Protein AF-A0A0F9VF41-F1 (afdb_monomer_lite)

Secondary structure (DSSP, 8-state):
----GGGG-SSHHHHHHHHHHHHHHHHHHHHHH-----HHHHHHHHHHHHHHHHHHHHTS---HHHHHHHHHHHHHHHHTT-------------------

Organism: NCBI:txid412755

Foldseek 3Di:
DDDDLVVLDPDPVLVVVLVVLLVVLLVVVCVVVVDDPDPVSSVVLSVQLSVVCCCCCVVVVDDSVVSSVCSNVSSVCVVVVHDDDDPDPPPPPVPPPPDD

Structure (mmCIF, N/CA/C/O backbone):
data_AF-A0A0F9VF41-F1
#
_entry.id   AF-A0A0F9VF41-F1
#
loop_
_atom_site.group_PDB
_atom_site.id
_atom_site.type_symbol
_atom_site.label_atom_id
_atom_site.label_alt_id
_atom_site.label_comp_id
_atom_site.label_asym_id
_atom_site.label_entity_id
_atom_site.label_seq_id
_atom_site.pdbx_PDB_ins_code
_atom_site.Cartn_x
_atom_site.Cartn_y
_atom_site.Cartn_z
_atom_site.occupancy
_atom_site.B_iso_or_equiv
_atom_site.auth_seq_id
_atom_site.auth_comp_id
_atom_site.auth_asym_id
_atom_site.auth_atom_id
_atom_site.pdbx_PDB_model_num
ATOM 1 N N . MET A 1 1 ? 1.726 -17.490 -6.113 1.00 42.31 1 MET A N 1
ATOM 2 C CA . MET A 1 1 ? 2.723 -17.823 -5.065 1.00 42.31 1 MET A CA 1
ATOM 3 C C . MET A 1 1 ? 2.604 -16.770 -3.968 1.00 42.31 1 MET A C 1
ATOM 5 O O . MET A 1 1 ? 2.882 -15.612 -4.236 1.00 42.31 1 MET A O 1
ATOM 9 N N . THR A 1 2 ? 2.122 -17.105 -2.768 1.00 49.56 2 THR A N 1
ATOM 10 C CA . THR A 1 2 ? 1.850 -16.107 -1.712 1.00 49.56 2 THR A CA 1
ATOM 11 C C . THR A 1 2 ? 3.116 -15.822 -0.898 1.00 49.56 2 THR A C 1
ATOM 13 O O . THR A 1 2 ? 3.284 -16.314 0.214 1.00 49.56 2 THR A O 1
ATOM 16 N N . GLY A 1 3 ? 4.042 -15.053 -1.472 1.00 59.75 3 GLY A N 1
ATOM 17 C CA . GLY A 1 3 ? 5.214 -14.556 -0.750 1.00 59.75 3 GLY A CA 1
ATOM 18 C C . GLY A 1 3 ? 4.829 -13.580 0.370 1.00 59.75 3 GLY A C 1
ATOM 19 O O . GLY A 1 3 ? 3.785 -12.912 0.327 1.00 59.75 3 GLY A O 1
ATOM 20 N N . THR A 1 4 ? 5.674 -13.482 1.397 1.00 73.94 4 THR A N 1
ATOM 21 C CA . THR A 1 4 ? 5.614 -12.359 2.344 1.00 73.94 4 THR A CA 1
ATOM 22 C C . THR A 1 4 ? 5.951 -11.060 1.603 1.00 73.94 4 THR A C 1
ATOM 24 O O . THR A 1 4 ? 6.611 -11.095 0.568 1.00 73.94 4 THR A O 1
ATOM 27 N N . LEU A 1 5 ? 5.511 -9.899 2.106 1.00 74.88 5 LEU A N 1
ATOM 28 C CA . LEU A 1 5 ? 5.810 -8.604 1.466 1.00 74.88 5 LEU A CA 1
ATOM 29 C C . LEU A 1 5 ? 7.325 -8.415 1.249 1.00 74.88 5 LEU A C 1
ATOM 31 O O . LEU A 1 5 ? 7.749 -7.965 0.191 1.00 74.88 5 LEU A O 1
ATOM 35 N N . ALA A 1 6 ? 8.129 -8.853 2.221 1.00 76.44 6 ALA A N 1
ATOM 36 C CA . ALA A 1 6 ? 9.586 -8.823 2.151 1.00 76.44 6 ALA A CA 1
ATOM 37 C C . ALA A 1 6 ? 10.173 -9.742 1.063 1.00 76.44 6 ALA A C 1
ATOM 39 O O . ALA A 1 6 ? 11.227 -9.436 0.523 1.00 76.44 6 ALA A O 1
ATOM 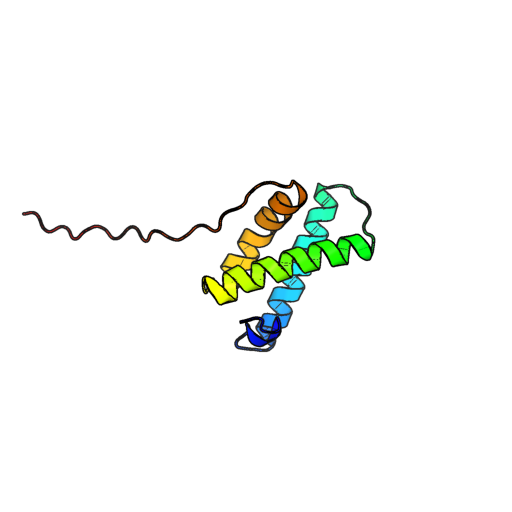40 N N . ALA A 1 7 ? 9.502 -10.843 0.711 1.00 82.50 7 ALA A N 1
ATOM 41 C CA . ALA A 1 7 ? 9.971 -11.754 -0.335 1.00 82.50 7 ALA A CA 1
ATOM 42 C C . ALA A 1 7 ? 9.851 -11.159 -1.750 1.00 82.50 7 ALA A C 1
ATOM 44 O O . ALA A 1 7 ? 10.500 -11.643 -2.671 1.00 82.50 7 ALA A O 1
ATOM 45 N N . LEU A 1 8 ? 9.036 -10.114 -1.925 1.00 79.50 8 LEU A N 1
ATOM 46 C CA . LEU A 1 8 ? 8.861 -9.407 -3.201 1.00 79.50 8 LEU A CA 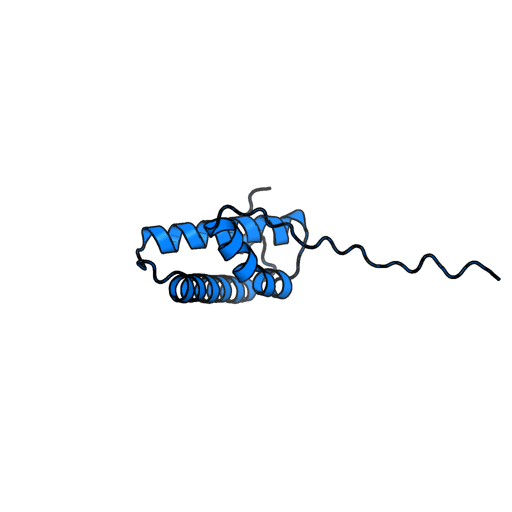1
ATOM 47 C C . LEU A 1 8 ? 9.866 -8.261 -3.398 1.00 79.50 8 LEU A C 1
ATOM 49 O O . LEU A 1 8 ? 9.768 -7.494 -4.361 1.00 79.50 8 LEU A O 1
ATOM 53 N N . MET A 1 9 ? 10.814 -8.123 -2.472 1.00 81.25 9 MET A N 1
ATOM 54 C CA . MET A 1 9 ? 11.780 -7.036 -2.429 1.00 81.25 9 MET A CA 1
ATOM 55 C C . MET A 1 9 ? 13.189 -7.570 -2.601 1.00 81.25 9 MET A C 1
ATOM 57 O O . MET A 1 9 ? 13.585 -8.542 -1.963 1.00 81.25 9 MET A O 1
ATOM 61 N N . SER A 1 10 ? 13.960 -6.895 -3.448 1.00 75.56 10 SER A N 1
ATOM 62 C CA . SER A 1 10 ? 15.331 -7.299 -3.750 1.00 75.56 10 SER A CA 1
ATOM 63 C C . SER A 1 10 ? 16.309 -6.873 -2.655 1.00 75.56 10 SER A C 1
ATOM 65 O O . SER A 1 10 ? 17.397 -7.434 -2.552 1.00 75.56 10 SER A O 1
ATOM 67 N N . ASN A 1 11 ? 15.953 -5.873 -1.839 1.00 82.94 11 ASN A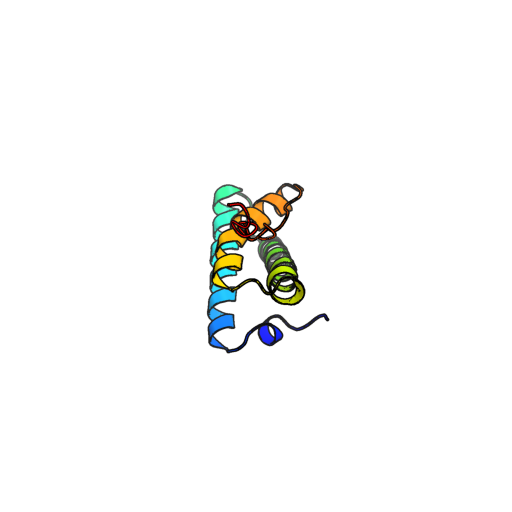 N 1
ATOM 68 C CA . ASN A 1 11 ? 16.777 -5.409 -0.729 1.00 82.94 11 ASN A CA 1
AT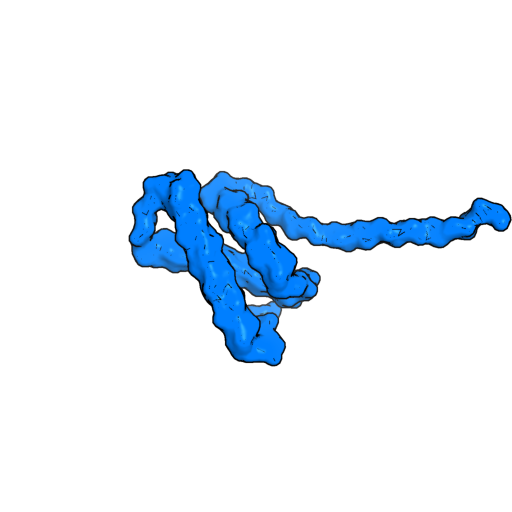OM 69 C C . ASN A 1 11 ? 15.924 -4.897 0.463 1.00 82.94 11 ASN A C 1
ATOM 71 O O . ASN A 1 11 ? 14.769 -4.513 0.282 1.00 82.94 11 ASN A O 1
ATOM 75 N N . PRO A 1 12 ? 16.483 -4.822 1.689 1.00 79.62 12 PRO A N 1
ATOM 76 C CA . PRO A 1 12 ? 15.755 -4.330 2.867 1.00 79.62 12 PRO A CA 1
ATOM 77 C C . PRO A 1 12 ? 15.337 -2.851 2.818 1.00 79.62 12 PRO A C 1
ATOM 79 O O . PRO A 1 12 ? 14.410 -2.451 3.520 1.00 79.62 12 PRO A O 1
ATOM 82 N N . ARG A 1 13 ? 16.009 -2.015 2.018 1.00 85.69 13 ARG A N 1
ATOM 83 C CA . ARG A 1 13 ? 15.672 -0.589 1.870 1.00 85.69 13 ARG A CA 1
ATOM 84 C C . ARG A 1 13 ? 14.338 -0.413 1.145 1.00 85.69 13 ARG A C 1
ATOM 86 O O . ARG A 1 13 ? 13.572 0.479 1.508 1.00 85.69 13 ARG A O 1
ATOM 93 N N . ASP A 1 14 ? 14.038 -1.285 0.190 1.00 88.69 14 ASP A N 1
ATOM 94 C CA . ASP A 1 14 ? 12.764 -1.304 -0.531 1.00 88.69 14 ASP A CA 1
ATOM 95 C C . ASP A 1 14 ? 11.584 -1.489 0.433 1.00 88.69 14 ASP A C 1
ATOM 97 O O . ASP A 1 14 ? 10.538 -0.868 0.250 1.00 88.69 14 ASP A O 1
ATOM 101 N N . LEU A 1 15 ? 11.771 -2.257 1.516 1.00 89.44 15 LEU A N 1
ATOM 102 C CA . LEU A 1 15 ? 10.747 -2.445 2.547 1.00 89.44 15 LEU A CA 1
ATOM 103 C C . LEU A 1 15 ? 10.390 -1.137 3.240 1.00 89.44 15 LEU A C 1
ATOM 105 O O . LEU A 1 15 ? 9.210 -0.812 3.357 1.00 89.44 15 LEU A O 1
ATOM 109 N N . GLY A 1 16 ? 11.396 -0.360 3.640 1.00 90.19 16 GLY A N 1
ATOM 110 C CA . GLY A 1 16 ? 11.172 0.956 4.236 1.00 90.19 16 GLY A CA 1
ATOM 111 C C . GLY A 1 16 ? 10.477 1.920 3.273 1.00 90.19 16 GLY A C 1
ATOM 112 O O . GLY A 1 16 ? 9.583 2.658 3.681 1.00 90.19 16 GLY A O 1
ATOM 113 N N . ILE A 1 17 ? 10.839 1.880 1.986 1.00 92.38 17 ILE A N 1
ATOM 114 C CA . ILE A 1 17 ? 10.220 2.714 0.946 1.00 92.38 17 ILE A CA 1
ATOM 115 C C . ILE A 1 17 ? 8.738 2.365 0.776 1.00 92.38 17 ILE A C 1
ATOM 117 O O . ILE A 1 17 ? 7.901 3.264 0.741 1.00 92.38 17 ILE A O 1
ATOM 121 N N . VAL A 1 18 ? 8.401 1.078 0.699 1.00 94.12 18 VAL A N 1
ATOM 122 C CA . VAL A 1 18 ? 7.016 0.638 0.493 1.00 94.12 18 VAL A CA 1
ATOM 123 C C . VAL A 1 18 ? 6.162 0.872 1.727 1.00 94.12 18 VAL A C 1
ATOM 125 O O . VAL A 1 18 ? 5.069 1.407 1.589 1.00 94.12 18 VAL A O 1
ATOM 128 N N . VAL A 1 19 ? 6.653 0.546 2.926 1.00 94.00 19 VAL A N 1
ATOM 129 C CA . VAL A 1 19 ? 5.905 0.799 4.167 1.00 94.00 19 VAL A CA 1
ATOM 130 C C . VAL A 1 19 ? 5.679 2.299 4.357 1.00 94.00 19 VAL A C 1
ATOM 132 O O . VAL A 1 19 ? 4.543 2.713 4.569 1.00 94.00 19 VAL A O 1
ATOM 135 N N . GLY A 1 20 ? 6.711 3.129 4.170 1.00 95.75 20 GLY A N 1
ATOM 136 C CA . GLY A 1 20 ? 6.559 4.586 4.221 1.00 95.75 20 GLY A CA 1
ATOM 137 C C . GLY A 1 20 ? 5.639 5.133 3.122 1.00 95.75 20 GLY A C 1
ATOM 138 O O . GLY A 1 20 ? 4.915 6.104 3.337 1.00 95.75 20 GLY A O 1
ATOM 139 N N . GLY A 1 21 ? 5.622 4.499 1.948 1.00 96.38 21 GLY A N 1
ATOM 140 C CA . GLY A 1 21 ? 4.656 4.778 0.888 1.00 96.38 21 GLY A CA 1
ATOM 141 C C . GLY A 1 21 ? 3.224 4.456 1.317 1.00 96.38 21 GLY A C 1
ATOM 142 O O . GLY A 1 21 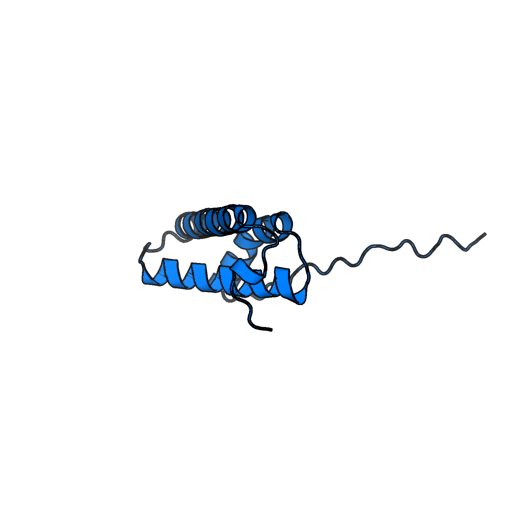? 2.346 5.305 1.193 1.00 96.38 21 GLY A O 1
ATOM 143 N N . PHE A 1 22 ? 2.994 3.270 1.885 1.00 97.25 22 PHE A N 1
ATOM 144 C CA . PHE A 1 22 ? 1.683 2.844 2.378 1.00 97.25 22 PHE A CA 1
ATOM 145 C C . PHE A 1 22 ? 1.167 3.785 3.457 1.00 97.25 22 PHE A C 1
ATOM 147 O O . PHE A 1 22 ? 0.027 4.230 3.367 1.00 97.25 22 PHE A O 1
ATOM 154 N N . GLU A 1 23 ? 2.004 4.137 4.432 1.00 96.88 23 GLU A N 1
ATOM 155 C CA . GLU A 1 23 ? 1.652 5.097 5.478 1.00 96.88 23 GLU A CA 1
ATOM 156 C C . GLU A 1 23 ? 1.161 6.414 4.872 1.00 96.88 23 GLU A C 1
ATOM 158 O O . GLU A 1 23 ? 0.053 6.852 5.179 1.00 96.88 23 GLU A O 1
ATOM 163 N N . ARG A 1 24 ? 1.924 7.014 3.947 1.00 96.69 24 ARG A N 1
ATOM 164 C CA . ARG A 1 24 ? 1.532 8.271 3.284 1.00 96.69 24 ARG A CA 1
ATOM 165 C C . ARG A 1 24 ? 0.195 8.158 2.558 1.00 96.69 24 ARG A C 1
ATOM 167 O O . ARG A 1 24 ? -0.633 9.056 2.684 1.00 96.69 24 ARG A O 1
ATOM 174 N N . VAL A 1 25 ? -0.024 7.072 1.817 1.00 97.00 25 VAL A N 1
ATOM 175 C CA . VAL A 1 25 ? -1.269 6.856 1.066 1.00 97.00 25 VAL A CA 1
ATOM 176 C C . VAL A 1 25 ? -2.459 6.666 2.006 1.00 97.00 25 VAL A C 1
ATOM 178 O O . VAL A 1 25 ? -3.501 7.296 1.824 1.00 97.00 25 VAL A O 1
ATOM 181 N N . ILE A 1 26 ? -2.298 5.856 3.052 1.00 96.44 26 ILE A N 1
ATOM 182 C CA . ILE A 1 26 ? -3.342 5.593 4.044 1.00 96.44 26 ILE A CA 1
ATOM 183 C C . ILE A 1 26 ? -3.702 6.885 4.783 1.00 96.44 26 ILE A C 1
ATOM 185 O O . ILE A 1 26 ? -4.875 7.252 4.823 1.00 96.44 26 ILE A O 1
ATOM 189 N N . PHE A 1 27 ? -2.723 7.628 5.303 1.00 94.81 27 PHE A N 1
ATOM 190 C CA . PHE A 1 27 ? -2.994 8.910 5.959 1.00 94.81 27 PHE A CA 1
ATOM 191 C C . PHE A 1 27 ? -3.634 9.924 5.005 1.00 94.81 27 PHE A C 1
ATOM 193 O O . PHE A 1 27 ? -4.608 10.576 5.380 1.00 94.81 27 PHE A O 1
ATOM 200 N N . GLY A 1 28 ? -3.157 10.005 3.759 1.00 94.75 28 GLY A N 1
ATOM 201 C CA . GLY A 1 28 ? -3.751 10.854 2.725 1.00 94.75 28 GLY A CA 1
ATOM 202 C C . GLY A 1 28 ? -5.224 10.529 2.467 1.00 94.75 28 GLY A C 1
ATOM 203 O O . GLY A 1 28 ? -6.052 11.432 2.378 1.00 94.75 28 GLY A O 1
ATOM 204 N N . SER A 1 29 ? -5.580 9.243 2.432 1.00 95.31 29 SER A N 1
ATOM 205 C CA . SER A 1 29 ? -6.965 8.816 2.209 1.00 95.31 29 SER A CA 1
ATOM 206 C C . SER A 1 29 ? -7.914 9.230 3.342 1.00 95.31 29 SER A C 1
ATOM 208 O O . SER A 1 29 ? -9.047 9.615 3.077 1.00 95.31 29 SER A O 1
ATOM 210 N N . PHE A 1 30 ? -7.465 9.244 4.602 1.00 95.25 30 PHE A N 1
ATOM 211 C CA . PHE A 1 30 ? -8.304 9.720 5.711 1.00 95.25 30 PHE A CA 1
ATOM 212 C C . PHE A 1 30 ? -8.579 11.226 5.652 1.00 95.25 30 PHE A C 1
ATOM 214 O O . PHE A 1 30 ? -9.647 11.661 6.078 1.00 95.25 30 PHE A O 1
ATOM 221 N N . ILE A 1 31 ? -7.639 12.018 5.122 1.00 91.62 31 ILE A N 1
ATOM 222 C CA . ILE A 1 31 ? -7.830 13.465 4.930 1.00 91.62 31 ILE A CA 1
ATOM 223 C C . ILE A 1 31 ? -8.955 13.718 3.919 1.00 91.62 31 ILE A C 1
ATOM 225 O O . ILE A 1 31 ? -9.780 14.604 4.129 1.00 91.62 31 ILE A O 1
ATOM 229 N N . VAL A 1 32 ? -8.999 12.922 2.847 1.00 90.19 32 VAL A N 1
ATOM 230 C CA . VAL A 1 32 ? -10.025 13.022 1.800 1.00 90.19 32 VAL A CA 1
ATOM 231 C C . VAL A 1 32 ? -11.386 12.545 2.305 1.00 90.19 32 VAL A C 1
ATOM 233 O O . VAL A 1 32 ? -12.388 13.220 2.093 1.00 90.19 32 VAL A O 1
ATOM 236 N N . ASP A 1 33 ? -11.424 11.411 3.004 1.00 89.00 33 ASP A N 1
ATOM 237 C CA . ASP A 1 33 ? -12.682 10.781 3.419 1.00 89.00 33 ASP A CA 1
ATOM 238 C C . ASP A 1 33 ? -13.338 11.466 4.626 1.00 89.00 33 ASP A C 1
ATOM 240 O O . ASP A 1 33 ? -14.506 11.212 4.911 1.00 89.00 33 ASP A O 1
ATOM 244 N N . GLN A 1 34 ? -12.577 12.269 5.383 1.00 87.62 34 GLN A N 1
ATOM 245 C CA . GLN A 1 34 ? -12.980 12.846 6.676 1.00 87.62 34 GLN A CA 1
ATOM 246 C C . GLN A 1 34 ? -13.498 11.799 7.689 1.00 87.62 34 GLN A C 1
ATOM 248 O O . GLN A 1 34 ? -14.237 12.117 8.621 1.00 87.62 34 GLN A O 1
ATOM 253 N N . GLY A 1 35 ? -13.108 10.532 7.510 1.00 81.19 35 GLY A N 1
ATOM 254 C CA . GLY A 1 35 ? -13.537 9.403 8.331 1.00 81.19 35 GLY A CA 1
ATOM 255 C C . GLY A 1 35 ? -12.701 9.211 9.605 1.00 81.19 35 GLY A C 1
ATOM 256 O O . GLY A 1 35 ? -11.604 9.761 9.736 1.00 81.19 35 GLY A O 1
ATOM 257 N N . PRO A 1 36 ? -13.184 8.394 10.560 1.00 85.69 36 PRO A N 1
ATOM 258 C CA . PRO A 1 36 ? -12.481 8.148 11.814 1.00 85.69 36 PRO A CA 1
ATOM 259 C C . PRO A 1 36 ? -11.214 7.304 11.603 1.00 85.69 36 PRO A C 1
ATOM 261 O O . PRO A 1 36 ? -11.256 6.201 11.055 1.00 85.69 36 PRO A O 1
ATOM 264 N N . GLN A 1 37 ? -10.083 7.791 12.118 1.00 93.12 37 GLN A N 1
ATOM 265 C CA . GLN A 1 37 ? -8.792 7.093 12.089 1.00 93.12 37 GLN A CA 1
ATOM 266 C C . GLN A 1 37 ? -8.704 6.043 13.205 1.00 93.12 37 GLN A C 1
ATOM 268 O O . GLN A 1 37 ? -8.006 6.212 14.203 1.00 93.12 37 GLN A O 1
ATOM 273 N N . THR A 1 38 ? -9.457 4.953 13.062 1.00 95.88 38 THR A N 1
ATOM 274 C CA . THR A 1 38 ? -9.393 3.823 13.999 1.00 95.88 38 THR A CA 1
ATOM 275 C C . THR A 1 38 ? -8.326 2.816 13.579 1.00 95.88 38 THR A C 1
ATOM 277 O O . THR A 1 38 ? -7.998 2.688 12.400 1.00 95.88 38 THR A O 1
ATOM 280 N N . MET A 1 39 ? -7.829 2.026 14.535 1.00 95.56 39 MET A N 1
ATOM 281 C CA . MET A 1 39 ? -6.900 0.928 14.241 1.00 95.56 39 MET A CA 1
ATOM 282 C C . MET A 1 39 ? -7.495 -0.089 13.251 1.00 95.56 39 MET A C 1
ATOM 284 O O . MET A 1 39 ? -6.776 -0.630 12.414 1.00 95.56 39 MET A O 1
ATOM 288 N N . ALA A 1 40 ? -8.811 -0.321 13.317 1.00 96.00 40 ALA A N 1
ATOM 289 C CA . ALA A 1 40 ? -9.511 -1.215 12.399 1.00 96.00 40 ALA A CA 1
ATOM 290 C C . ALA A 1 40 ? -9.462 -0.698 10.951 1.00 96.00 40 ALA A C 1
ATOM 292 O O . ALA A 1 40 ? -9.094 -1.451 10.051 1.00 96.00 40 ALA A O 1
ATOM 293 N N . GLU A 1 41 ? -9.739 0.591 10.731 1.00 95.62 41 GLU A N 1
ATOM 294 C CA . GLU A 1 41 ? -9.694 1.177 9.385 1.00 95.62 41 GLU A CA 1
ATOM 295 C C . GLU A 1 41 ? -8.270 1.303 8.843 1.00 95.62 41 GLU A C 1
ATOM 297 O O . GLU A 1 41 ? -8.038 1.047 7.662 1.00 95.62 41 GLU A O 1
ATOM 302 N N . ILE A 1 42 ? -7.297 1.637 9.695 1.00 96.62 42 ILE A N 1
ATOM 303 C CA . ILE A 1 42 ? -5.882 1.660 9.298 1.00 96.62 42 ILE A CA 1
ATOM 304 C C . ILE A 1 42 ? -5.458 0.268 8.820 1.00 96.62 42 ILE A C 1
ATOM 306 O O . ILE A 1 42 ? -4.880 0.137 7.740 1.00 96.62 42 ILE A O 1
ATOM 310 N N . LYS A 1 43 ? -5.801 -0.778 9.583 1.00 96.69 43 LYS A N 1
ATOM 311 C CA . LYS A 1 43 ? -5.507 -2.167 9.221 1.00 96.69 43 LYS A CA 1
ATOM 312 C C . LYS A 1 43 ? -6.173 -2.560 7.899 1.00 96.69 43 LYS A C 1
ATOM 314 O O . LYS A 1 43 ? -5.494 -3.092 7.027 1.00 96.69 43 LYS A O 1
ATOM 319 N N . ARG A 1 44 ? -7.457 -2.237 7.718 1.00 96.38 44 ARG A N 1
ATOM 320 C CA . ARG A 1 44 ? -8.201 -2.511 6.478 1.00 96.38 44 ARG A CA 1
ATOM 321 C C . ARG A 1 44 ? -7.534 -1.869 5.256 1.00 96.38 44 ARG A C 1
ATOM 323 O O . ARG A 1 44 ? -7.298 -2.546 4.260 1.00 96.38 44 ARG A O 1
ATOM 330 N N . ARG A 1 45 ? -7.183 -0.579 5.324 1.00 97.19 45 ARG A N 1
ATOM 331 C CA . ARG A 1 45 ? -6.515 0.129 4.213 1.00 97.19 45 ARG A CA 1
ATOM 332 C C . ARG A 1 45 ? -5.113 -0.422 3.947 1.00 97.19 45 ARG A C 1
ATOM 334 O O . ARG A 1 45 ? -4.714 -0.550 2.793 1.00 97.19 45 ARG A O 1
ATOM 341 N N . PHE A 1 46 ? -4.387 -0.818 4.991 1.00 96.50 46 PHE A N 1
ATOM 342 C CA . PHE A 1 46 ? -3.085 -1.473 4.850 1.00 96.50 46 PHE A CA 1
ATOM 343 C C . PHE A 1 46 ? -3.181 -2.838 4.155 1.00 96.50 46 PHE A C 1
ATOM 345 O O . PHE A 1 46 ? -2.346 -3.163 3.307 1.00 96.50 46 PHE A O 1
ATOM 352 N N . GLU A 1 47 ? -4.204 -3.633 4.474 1.00 95.94 47 GLU A N 1
ATOM 353 C CA . GLU A 1 47 ? -4.475 -4.915 3.815 1.00 95.94 47 GLU A CA 1
ATOM 354 C C . GLU A 1 47 ? -4.804 -4.727 2.328 1.00 95.94 47 GLU A C 1
ATOM 356 O O . GLU A 1 47 ? -4.259 -5.456 1.498 1.00 95.94 47 GLU A O 1
ATOM 361 N N . ILE A 1 48 ? -5.598 -3.705 1.982 1.00 96.38 48 ILE A N 1
ATOM 362 C CA . ILE A 1 48 ? -5.884 -3.316 0.590 1.00 96.38 48 ILE A CA 1
ATOM 363 C C . ILE A 1 48 ? -4.584 -2.988 -0.158 1.00 96.38 48 ILE A C 1
ATOM 365 O O . ILE A 1 48 ? -4.302 -3.593 -1.194 1.00 96.38 48 ILE A O 1
ATOM 369 N N . CYS A 1 49 ? -3.755 -2.091 0.392 1.00 97.12 49 CYS A N 1
ATOM 370 C CA . CYS A 1 49 ? -2.471 -1.710 -0.205 1.00 97.12 49 CYS A CA 1
ATOM 371 C C . CYS A 1 49 ? -1.524 -2.910 -0.362 1.00 97.12 49 CYS A C 1
ATOM 373 O O . CYS A 1 49 ? -0.851 -3.060 -1.380 1.00 97.12 49 CYS A O 1
ATOM 375 N N . THR A 1 50 ? -1.489 -3.801 0.631 1.00 95.62 50 THR A N 1
ATOM 376 C CA . THR A 1 50 ? -0.653 -5.007 0.595 1.00 95.62 50 THR A CA 1
ATOM 377 C C . THR A 1 50 ? -1.119 -5.983 -0.481 1.00 95.62 50 THR A C 1
ATOM 379 O O . THR A 1 50 ? -0.281 -6.571 -1.165 1.00 95.62 50 THR A O 1
ATOM 382 N N . ARG A 1 51 ? -2.436 -6.177 -0.631 1.00 94.50 51 ARG A N 1
ATOM 383 C CA . ARG A 1 51 ? -3.014 -7.082 -1.631 1.00 94.50 51 ARG A CA 1
ATOM 384 C C . ARG A 1 51 ? -2.617 -6.652 -3.039 1.00 94.50 51 ARG A C 1
ATOM 386 O O . ARG A 1 51 ? -1.991 -7.440 -3.741 1.00 94.50 51 ARG A O 1
ATOM 393 N N . ILE A 1 52 ? -2.892 -5.400 -3.404 1.00 94.31 52 ILE A N 1
ATOM 394 C CA . ILE A 1 52 ? -2.581 -4.903 -4.749 1.00 94.31 52 ILE A CA 1
ATOM 395 C C . ILE A 1 52 ? -1.082 -4.831 -5.010 1.00 94.31 52 ILE A C 1
ATOM 397 O O . ILE A 1 52 ? -0.629 -5.135 -6.105 1.00 94.31 52 ILE A O 1
ATOM 401 N N . PHE A 1 53 ? -0.272 -4.496 -4.002 1.00 94.38 53 PHE A N 1
ATOM 402 C CA . PHE A 1 53 ? 1.175 -4.484 -4.172 1.00 94.38 53 PHE A CA 1
ATOM 403 C C . PHE A 1 53 ? 1.698 -5.866 -4.568 1.00 94.38 53 PHE A C 1
ATOM 405 O O . PHE A 1 53 ? 2.556 -5.965 -5.441 1.00 94.38 53 PHE A O 1
ATOM 412 N N . LYS A 1 54 ? 1.179 -6.934 -3.947 1.00 92.31 54 LYS A N 1
ATOM 413 C CA . LYS A 1 54 ? 1.574 -8.307 -4.283 1.00 92.31 54 LYS A CA 1
ATOM 414 C C . LYS A 1 54 ? 1.212 -8.671 -5.716 1.00 92.31 54 LYS A C 1
ATOM 416 O O . LYS A 1 54 ? 2.032 -9.289 -6.379 1.00 92.31 54 LYS A O 1
ATOM 421 N N . GLU A 1 55 ? 0.040 -8.263 -6.177 1.00 91.31 55 GLU A N 1
ATOM 422 C CA . GLU A 1 55 ? -0.419 -8.486 -7.549 1.00 91.31 55 GLU A CA 1
ATOM 423 C C . GLU A 1 55 ? 0.439 -7.702 -8.555 1.00 91.31 55 GLU A C 1
ATOM 425 O O . GLU A 1 55 ? 1.081 -8.280 -9.429 1.00 91.31 55 GLU A O 1
ATOM 430 N N . LEU A 1 56 ? 0.578 -6.386 -8.371 1.00 92.31 56 LEU A N 1
ATOM 431 C CA . LEU A 1 56 ? 1.346 -5.539 -9.286 1.00 92.31 56 LEU A CA 1
ATOM 432 C C . LEU A 1 56 ? 2.832 -5.910 -9.321 1.00 92.31 56 LEU A C 1
ATOM 434 O O . LEU A 1 56 ? 3.451 -5.880 -10.383 1.00 92.31 56 LEU A O 1
ATOM 438 N N . ARG A 1 57 ? 3.427 -6.240 -8.168 1.00 91.75 57 ARG A N 1
ATOM 439 C CA . ARG A 1 57 ? 4.851 -6.582 -8.082 1.00 91.75 57 ARG A CA 1
ATOM 440 C C . ARG A 1 57 ? 5.129 -8.033 -8.453 1.00 91.75 57 ARG A C 1
ATOM 442 O O . ARG A 1 57 ? 6.146 -8.298 -9.080 1.00 91.75 57 ARG A O 1
ATOM 449 N N . GLY A 1 58 ? 4.286 -8.956 -8.005 1.00 87.75 58 GLY A N 1
ATOM 450 C CA . GLY A 1 58 ? 4.487 -10.392 -8.171 1.00 87.75 58 GLY A CA 1
ATOM 451 C C . GLY A 1 58 ? 4.017 -10.911 -9.523 1.00 87.75 58 GLY A C 1
ATOM 452 O O . GLY A 1 58 ? 4.727 -11.708 -10.130 1.00 87.75 58 GLY A O 1
ATOM 453 N N . ASP A 1 59 ? 2.864 -10.440 -10.000 1.00 87.19 59 ASP A N 1
ATOM 454 C CA . ASP A 1 59 ? 2.230 -10.975 -11.207 1.00 87.19 59 ASP A CA 1
ATOM 455 C C . ASP A 1 59 ? 2.525 -10.107 -12.441 1.00 87.19 59 ASP A C 1
ATOM 457 O O . ASP A 1 59 ? 2.735 -10.640 -13.529 1.00 87.19 59 ASP A O 1
ATOM 461 N N . LEU A 1 60 ? 2.604 -8.778 -12.280 1.00 88.00 60 LEU A N 1
ATOM 462 C CA . LEU A 1 60 ? 2.854 -7.842 -13.391 1.00 88.00 60 LEU A CA 1
ATOM 463 C C . LEU A 1 60 ? 4.286 -7.280 -13.449 1.00 88.00 60 LEU A C 1
ATOM 465 O O . LEU A 1 60 ? 4.592 -6.498 -14.351 1.00 88.00 60 LEU A O 1
ATOM 469 N N . ASP A 1 61 ? 5.146 -7.632 -12.487 1.00 88.81 61 ASP A N 1
ATOM 470 C CA . ASP A 1 61 ? 6.519 -7.119 -12.322 1.00 88.81 61 ASP A CA 1
ATOM 471 C C . ASP A 1 61 ? 6.638 -5.585 -12.445 1.00 88.81 61 ASP A C 1
ATOM 473 O O . ASP A 1 61 ? 7.579 -5.023 -13.011 1.00 88.81 61 ASP A O 1
ATOM 477 N N . TRP A 1 62 ? 5.663 -4.852 -11.903 1.00 91.06 62 TRP A N 1
ATOM 478 C CA . TRP A 1 62 ? 5.759 -3.399 -11.859 1.00 91.06 62 TRP A CA 1
ATOM 479 C C . TRP A 1 62 ? 6.915 -2.964 -10.952 1.00 91.06 62 TRP A C 1
ATOM 481 O O . TRP A 1 62 ? 7.175 -3.538 -9.889 1.00 91.06 62 TRP A O 1
ATOM 491 N N . GLY A 1 63 ? 7.609 -1.900 -11.359 1.00 91.12 63 GLY A N 1
ATOM 492 C CA . GLY A 1 63 ? 8.615 -1.251 -10.523 1.00 91.12 63 GLY A CA 1
ATOM 493 C C . GLY A 1 63 ? 7.983 -0.544 -9.320 1.00 91.12 63 GLY A C 1
ATOM 494 O O . GLY A 1 63 ? 6.871 -0.024 -9.413 1.00 91.12 63 GLY A O 1
ATOM 495 N N . LEU A 1 64 ? 8.717 -0.469 -8.204 1.00 92.75 64 LEU A N 1
ATOM 496 C CA . LEU A 1 64 ? 8.218 0.085 -6.936 1.00 92.75 64 LEU A CA 1
ATOM 497 C C . LEU A 1 64 ? 7.650 1.501 -7.078 1.00 92.75 64 LEU A C 1
ATOM 499 O O . LEU A 1 64 ? 6.552 1.758 -6.599 1.00 92.75 64 LEU A O 1
ATOM 503 N N . GLN A 1 65 ? 8.363 2.397 -7.770 1.00 92.50 65 GLN A N 1
ATOM 504 C CA . GLN A 1 65 ? 7.902 3.774 -7.970 1.00 92.50 65 GLN A CA 1
ATOM 505 C C . GLN A 1 65 ? 6.550 3.809 -8.689 1.00 92.50 65 GLN A C 1
ATOM 507 O O . GLN A 1 65 ? 5.623 4.449 -8.212 1.00 92.50 65 GLN A O 1
ATOM 512 N N . ARG A 1 66 ? 6.408 3.030 -9.772 1.00 93.69 66 ARG A N 1
ATOM 513 C CA . ARG A 1 66 ? 5.157 2.939 -10.532 1.00 93.69 66 ARG A CA 1
ATOM 514 C C . ARG A 1 66 ? 4.004 2.475 -9.646 1.00 93.69 66 ARG A C 1
ATOM 516 O O . ARG A 1 66 ? 2.924 3.048 -9.719 1.00 93.69 66 ARG A O 1
ATOM 523 N N . ILE A 1 67 ? 4.229 1.455 -8.818 1.00 94.75 67 ILE A N 1
ATOM 524 C CA . ILE A 1 67 ? 3.212 0.956 -7.885 1.00 94.75 67 ILE A CA 1
ATOM 525 C C . ILE A 1 67 ? 2.804 2.060 -6.907 1.00 94.75 67 ILE A C 1
ATOM 527 O O . ILE A 1 67 ? 1.616 2.325 -6.749 1.00 94.75 67 ILE A O 1
ATOM 531 N N . LEU A 1 68 ? 3.778 2.724 -6.280 1.00 95.50 68 LEU A N 1
ATOM 532 C CA . LEU A 1 68 ? 3.519 3.774 -5.295 1.00 95.50 68 LEU A CA 1
ATOM 533 C C . LEU A 1 68 ? 2.794 4.985 -5.895 1.00 95.50 68 LEU A C 1
ATOM 535 O O . LEU A 1 68 ? 1.940 5.554 -5.221 1.00 95.50 68 LEU A O 1
ATOM 539 N N . ASP A 1 69 ? 3.072 5.331 -7.153 1.00 94.62 69 ASP A N 1
ATOM 540 C CA . ASP A 1 69 ? 2.387 6.417 -7.862 1.00 94.62 69 ASP A CA 1
ATOM 541 C C . ASP A 1 69 ? 0.900 6.099 -8.123 1.00 94.62 69 ASP A C 1
ATOM 543 O O . ASP A 1 69 ? 0.066 7.002 -8.125 1.00 94.62 69 ASP A O 1
ATOM 547 N N . HIS A 1 70 ? 0.546 4.820 -8.309 1.00 94.94 70 HIS A N 1
ATOM 548 C CA . HIS A 1 70 ? -0.832 4.388 -8.602 1.00 94.94 70 HIS A CA 1
ATOM 549 C C . HIS A 1 70 ? -1.626 3.989 -7.351 1.00 94.94 70 HIS A C 1
ATOM 551 O O . HIS A 1 70 ? -2.858 3.955 -7.378 1.00 94.94 70 HIS A O 1
ATOM 557 N N . LEU A 1 71 ? -0.941 3.716 -6.240 1.00 95.31 71 LEU A N 1
ATOM 558 C CA . LEU A 1 71 ? -1.552 3.231 -5.006 1.00 95.31 71 LEU A CA 1
ATOM 559 C C . LEU A 1 71 ? -2.654 4.151 -4.432 1.00 95.31 71 LEU A C 1
ATOM 561 O O . LEU A 1 71 ? -3.660 3.609 -3.974 1.00 95.31 71 LEU A O 1
ATOM 565 N N . PRO A 1 72 ? -2.547 5.501 -4.466 1.00 95.56 72 PRO A N 1
ATOM 566 C CA . PRO A 1 72 ? -3.633 6.376 -4.018 1.00 95.56 72 PRO A CA 1
ATOM 567 C C . PRO A 1 72 ? -4.920 6.208 -4.827 1.00 95.56 72 PRO A C 1
ATOM 569 O O . PRO A 1 72 ? -6.003 6.129 -4.248 1.00 95.56 72 PRO A O 1
ATOM 572 N N . ALA A 1 73 ? -4.799 6.138 -6.156 1.00 93.81 73 ALA A N 1
ATOM 573 C CA . ALA A 1 73 ? -5.941 5.988 -7.051 1.00 93.81 73 ALA A CA 1
ATOM 574 C C . ALA A 1 73 ? -6.612 4.625 -6.849 1.00 93.81 73 ALA A C 1
ATOM 576 O O . ALA A 1 73 ? -7.832 4.556 -6.721 1.00 93.81 73 ALA A O 1
ATOM 577 N N . TYR A 1 74 ? -5.807 3.567 -6.729 1.00 95.44 74 TYR A N 1
ATOM 578 C CA . TYR A 1 74 ? -6.304 2.231 -6.424 1.00 95.44 74 TYR A CA 1
ATOM 579 C C . TYR A 1 74 ? -7.031 2.174 -5.075 1.00 95.44 74 TYR A C 1
ATOM 581 O O . TYR A 1 74 ? -8.161 1.698 -5.004 1.00 95.44 74 TYR A O 1
ATOM 589 N N . LEU A 1 75 ? -6.411 2.684 -4.000 1.00 96.12 75 LEU A N 1
ATOM 590 C CA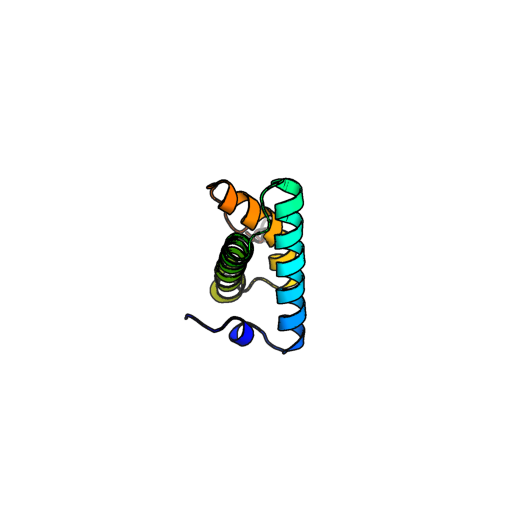 . LEU A 1 75 ? -7.025 2.664 -2.671 1.00 96.12 75 LEU A CA 1
ATOM 591 C C . LEU A 1 75 ? -8.365 3.403 -2.685 1.00 96.12 75 LEU A C 1
ATOM 593 O O . LEU A 1 75 ? -9.321 2.935 -2.073 1.00 96.12 75 LEU A O 1
ATOM 597 N N . ARG A 1 76 ? -8.452 4.535 -3.392 1.00 94.94 76 ARG A N 1
ATOM 598 C CA . ARG A 1 76 ? -9.706 5.276 -3.512 1.00 94.94 76 ARG A CA 1
ATOM 599 C C . ARG A 1 76 ? -10.774 4.483 -4.268 1.00 94.94 76 ARG A C 1
ATOM 601 O O . ARG A 1 76 ? -11.892 4.397 -3.774 1.00 94.94 76 ARG A O 1
ATOM 608 N N . ALA A 1 77 ? -10.426 3.879 -5.404 1.00 94.75 77 ALA A N 1
ATOM 609 C CA . ALA A 1 77 ? -11.350 3.049 -6.174 1.00 94.75 77 ALA A CA 1
ATOM 610 C C . ALA A 1 77 ? -11.891 1.874 -5.341 1.00 94.75 77 ALA A C 1
ATOM 612 O O . ALA A 1 77 ? -13.101 1.683 -5.270 1.00 94.75 77 ALA A O 1
ATOM 613 N N . GLU A 1 78 ? -11.020 1.165 -4.618 1.00 95.38 78 GLU A N 1
ATOM 614 C CA . GLU A 1 78 ? -11.416 0.055 -3.744 1.00 95.38 78 GLU A CA 1
ATOM 615 C C . GLU A 1 78 ? -12.344 0.513 -2.605 1.00 95.38 78 GLU A C 1
ATOM 617 O O . GLU A 1 78 ? -13.329 -0.156 -2.291 1.00 95.38 78 GLU A O 1
ATOM 622 N N . LEU A 1 79 ? -12.050 1.658 -1.975 1.00 94.00 79 LEU A N 1
ATOM 623 C CA . LEU A 1 79 ? -12.898 2.216 -0.916 1.00 94.00 79 LEU A CA 1
ATOM 624 C C . LEU A 1 79 ? -14.282 2.630 -1.432 1.00 94.00 79 LEU A C 1
ATOM 626 O O . LEU A 1 79 ? -15.252 2.530 -0.680 1.00 94.00 79 LEU A O 1
ATOM 630 N N . ASP A 1 80 ? -14.370 3.034 -2.699 1.00 94.00 80 ASP A N 1
ATOM 631 C CA . ASP A 1 80 ? -15.615 3.389 -3.382 1.00 94.00 80 ASP A CA 1
ATOM 632 C C . ASP A 1 80 ? -16.345 2.188 -4.000 1.00 94.00 80 ASP A C 1
ATOM 634 O O . ASP A 1 80 ? -17.450 2.343 -4.521 1.00 94.00 80 ASP A O 1
ATOM 638 N N . GLY A 1 81 ? -15.751 0.990 -3.956 1.00 93.69 81 GLY A N 1
ATOM 639 C CA . GLY A 1 81 ? -16.285 -0.196 -4.631 1.00 93.69 81 GLY A CA 1
ATOM 640 C C . GLY A 1 81 ? -16.266 -0.084 -6.158 1.00 93.69 81 GLY A C 1
ATOM 641 O O . GLY A 1 81 ? -17.071 -0.726 -6.830 1.00 93.69 81 GLY A O 1
ATOM 642 N N . MET A 1 82 ? -15.382 0.753 -6.702 1.00 93.69 82 MET A N 1
ATOM 643 C CA . MET A 1 82 ? -15.170 0.907 -8.136 1.00 93.69 82 MET A CA 1
ATOM 644 C C . MET A 1 82 ? -14.116 -0.078 -8.636 1.00 93.69 82 MET A C 1
ATOM 646 O O . MET A 1 82 ? -13.137 -0.372 -7.951 1.00 93.69 82 MET A O 1
ATOM 650 N N . GLU A 1 83 ? -14.308 -0.551 -9.864 1.00 89.44 83 GLU A N 1
ATOM 651 C CA . GLU A 1 83 ? -13.310 -1.352 -10.559 1.00 89.44 83 GLU A CA 1
ATOM 652 C C . GLU A 1 83 ? -12.109 -0.475 -10.936 1.00 89.44 83 GLU A C 1
ATOM 654 O O . GLU A 1 83 ? -12.257 0.648 -11.427 1.00 89.44 83 GLU A O 1
ATOM 659 N N . TRP A 1 84 ? -10.910 -0.987 -10.675 1.00 91.25 84 TRP A N 1
ATOM 660 C CA . TRP A 1 84 ? -9.656 -0.375 -11.085 1.00 91.25 84 TRP A CA 1
ATOM 661 C C . TRP A 1 84 ? -8.846 -1.416 -11.834 1.00 91.25 84 TRP A C 1
ATOM 663 O O . TRP A 1 84 ? -8.629 -2.513 -11.321 1.00 91.25 84 TRP A O 1
ATOM 673 N N . GLU A 1 85 ? -8.364 -1.054 -13.017 1.00 86.56 85 GLU A N 1
ATOM 674 C CA . GLU A 1 85 ? -7.502 -1.917 -13.810 1.00 86.56 85 GLU A CA 1
ATOM 675 C C . GLU A 1 85 ? -6.089 -1.331 -13.896 1.00 86.56 85 GLU A C 1
ATOM 677 O O . GLU A 1 85 ? -5.918 -0.128 -14.140 1.00 86.56 85 GLU A O 1
ATOM 682 N N . PRO A 1 86 ? -5.048 -2.160 -13.716 1.00 81.94 86 PRO A N 1
ATOM 683 C CA . PRO A 1 86 ? -3.686 -1.734 -13.964 1.00 81.94 86 PRO A CA 1
ATOM 684 C C . PRO A 1 86 ? -3.495 -1.453 -15.450 1.00 81.94 86 PRO A C 1
ATOM 686 O O . PRO A 1 86 ? -3.790 -2.296 -16.290 1.00 81.94 86 PRO A O 1
ATOM 689 N N . ASP A 1 87 ? -2.915 -0.296 -15.774 1.00 74.94 87 ASP A N 1
ATOM 690 C CA . ASP A 1 87 ? -2.516 0.024 -17.144 1.00 74.94 87 ASP A CA 1
ATOM 691 C C . ASP A 1 87 ? -1.499 -1.017 -17.649 1.00 74.94 87 ASP A C 1
ATOM 693 O O . ASP A 1 87 ? -0.300 -0.995 -17.322 1.00 74.94 87 ASP A O 1
ATOM 697 N N . THR A 1 88 ? -1.976 -1.990 -18.421 1.00 64.56 88 THR A N 1
ATOM 698 C CA . THR A 1 88 ? -1.109 -2.911 -19.138 1.00 64.56 88 THR A CA 1
ATOM 699 C C . THR A 1 88 ? -0.498 -2.110 -20.269 1.00 64.56 88 THR A C 1
ATOM 701 O O . THR A 1 88 ? -1.189 -1.796 -21.235 1.00 64.56 88 THR A O 1
ATOM 704 N N . ARG A 1 89 ? 0.794 -1.773 -20.161 1.00 54.53 89 ARG A N 1
ATOM 705 C CA . ARG A 1 89 ? 1.537 -1.156 -21.263 1.00 54.53 89 ARG A CA 1
ATOM 706 C C . ARG A 1 89 ? 1.328 -2.005 -22.518 1.00 54.53 89 ARG A C 1
ATOM 708 O O . ARG A 1 89 ? 2.031 -2.993 -22.716 1.00 54.53 89 ARG A O 1
ATOM 715 N N . GLN A 1 90 ? 0.426 -1.594 -23.400 1.00 47.66 90 GLN A N 1
ATOM 716 C CA . GLN A 1 90 ? 0.596 -1.874 -24.810 1.00 47.66 90 GLN A CA 1
ATOM 717 C C . GLN A 1 90 ? 1.760 -0.977 -25.206 1.00 47.66 90 GLN A C 1
ATOM 719 O O . GLN A 1 90 ? 1.591 0.223 -25.412 1.00 47.66 90 GLN A O 1
ATOM 724 N N . CYS A 1 91 ? 2.981 -1.523 -25.193 1.00 47.91 91 CYS A N 1
ATOM 725 C CA . CYS A 1 91 ? 4.070 -0.880 -25.913 1.00 47.91 91 CYS A CA 1
ATOM 726 C C . CYS A 1 91 ? 3.518 -0.601 -27.307 1.00 47.91 91 CYS A C 1
ATOM 728 O O . CYS A 1 91 ? 3.170 -1.540 -28.024 1.00 47.91 91 CYS A O 1
ATOM 730 N N . TRP A 1 92 ? 3.392 0.676 -27.665 1.00 49.75 92 TRP A N 1
ATOM 731 C CA . TRP A 1 92 ? 3.212 1.047 -29.053 1.00 49.75 92 TRP A CA 1
ATOM 732 C C . TRP A 1 92 ? 4.501 0.614 -29.744 1.00 49.75 92 TRP A C 1
ATOM 734 O O . TRP A 1 92 ? 5.514 1.305 -29.693 1.00 49.75 92 TRP A O 1
ATOM 744 N N . VAL A 1 93 ? 4.502 -0.613 -30.256 1.00 55.53 93 VAL A N 1
ATOM 745 C CA . VAL A 1 93 ? 5.498 -1.067 -31.208 1.00 55.53 93 VAL A CA 1
ATOM 746 C C . VAL A 1 93 ? 5.045 -0.404 -32.501 1.00 55.53 93 VAL A C 1
ATOM 748 O O . VAL A 1 93 ? 3.986 -0.793 -33.002 1.00 55.53 93 VAL A O 1
ATOM 751 N N . PRO A 1 94 ? 5.748 0.620 -33.027 1.00 53.62 94 PRO A N 1
ATOM 752 C CA . PRO A 1 94 ? 5.562 0.951 -34.424 1.00 53.62 94 PRO A CA 1
ATOM 753 C C . PRO A 1 94 ? 5.832 -0.350 -35.161 1.00 53.62 94 PRO A C 1
ATOM 755 O O . PRO A 1 94 ? 6.963 -0.831 -35.161 1.00 53.62 94 PRO A O 1
ATOM 758 N N . SER A 1 95 ? 4.780 -0.968 -35.697 1.00 55.50 95 SER A N 1
ATOM 759 C CA . SER A 1 95 ? 4.923 -1.999 -36.711 1.00 55.50 95 SER A CA 1
ATOM 760 C C . SER A 1 95 ? 5.901 -1.418 -37.710 1.00 55.50 95 SER A C 1
ATOM 762 O O . SER A 1 95 ? 5.630 -0.329 -38.229 1.00 55.50 95 SER A O 1
ATOM 764 N N . ASP A 1 96 ? 7.057 -2.069 -37.830 1.00 55.19 96 ASP A N 1
ATOM 765 C CA . ASP A 1 96 ? 8.172 -1.626 -38.646 1.00 55.19 96 ASP A CA 1
ATOM 766 C C . ASP A 1 96 ? 7.652 -0.936 -39.900 1.00 55.19 96 ASP A C 1
ATOM 768 O O . ASP A 1 96 ? 6.741 -1.440 -40.563 1.00 55.19 96 ASP A O 1
ATOM 772 N N . GLY A 1 97 ? 8.240 0.215 -40.222 1.00 52.00 97 GLY A N 1
ATOM 773 C CA . GLY A 1 97 ? 8.055 0.908 -41.492 1.00 52.00 97 GLY A CA 1
ATOM 774 C C . GLY A 1 97 ? 8.572 0.090 -42.681 1.00 52.00 97 GLY A C 1
ATOM 775 O O . GLY A 1 97 ? 9.271 0.617 -43.537 1.00 52.00 97 GLY A O 1
ATOM 776 N N . ALA A 1 98 ? 8.244 -1.197 -42.752 1.00 54.44 98 ALA A N 1
ATOM 777 C CA . ALA A 1 98 ? 8.230 -1.982 -43.960 1.00 54.44 98 ALA A CA 1
ATOM 778 C C . ALA A 1 98 ? 7.057 -1.497 -44.813 1.00 54.44 98 ALA A C 1
ATOM 780 O O . ALA A 1 98 ? 6.010 -2.126 -44.816 1.00 54.44 98 ALA A O 1
ATOM 781 N N . MET A 1 99 ? 7.229 -0.357 -45.485 1.00 48.50 99 MET A N 1
ATOM 782 C CA . MET A 1 99 ? 6.685 -0.078 -46.818 1.00 48.50 99 MET A CA 1
ATOM 783 C C . MET A 1 99 ? 7.300 1.222 -47.362 1.00 48.50 99 MET A C 1
ATOM 785 O O . MET A 1 99 ? 6.745 2.303 -47.176 1.00 48.50 99 MET A O 1
ATOM 789 N N . SER A 1 100 ? 8.433 1.097 -48.057 1.00 48.53 100 SER A N 1
ATOM 790 C CA . SER A 1 100 ? 8.574 1.499 -49.470 1.00 48.53 100 SER A CA 1
ATOM 791 C C . SER A 1 100 ? 9.899 0.995 -50.028 1.00 48.53 100 SER A C 1
ATOM 793 O O . SER A 1 100 ? 10.935 1.357 -49.424 1.00 48.53 100 SER A O 1
#

pLDDT: mean 85.11, std 15.42, range [42.31, 97.25]

Sequence (100 aa):
MTGTLAALMSNPRDLGIVVGGFERVIFGSFIVDQGPQTMAEIKRRFEICTRIFKELRGDLDWGLQRILDHLPAYLRAELDGMEWEPDTRQCWVPSDGAMS

Radius of gyration: 16.72 Å; chains: 1; bounding box: 33×31×64 Å